Protein AF-A0A5S6QTD1-F1 (afdb_monomer_lite)

Foldseek 3Di:
DVVVLVVLVVVLVVLVVVLVVLVVCVVVLVVVLVVLVVCLVVDDPVCNVVSVVVNVVSVVVSVVVNVVSVVVSVVSVVVSVVVVVVVVVVVVVVVVVVVVVVVVVVVVPDDDDPDPVVVVVVVVVVVVD

Secondary structure (DSSP, 8-state):
-HHHHHHHHHHHHHHHHHHHHHHHTHHHHHHHHHHHHHHHHHS-HHHHHHHHHHHHHHHHHHHHHHHHHHHHHHHHHHHHHHHHHHHHHHHHHHHHHHHHHHHHHHHHTSPPP-SHHHHHHHHHHHHT-

Sequence (129 aa):
MPEQECELQSRADSFDQLAPELRLREPDLSNTLAMGADIMNRCHPSNVQPMQRCLSLLRSRWGETDLLLTQRTQRLKDQLLSMQEQDILLDDLIEWMKTKEKKLNKDRRAEVPSSVEQIEQLIREHELF

Organism: Trichuris muris (NCBI:txid70415)

Structure (mmCIF, N/CA/C/O backbone):
data_AF-A0A5S6QTD1-F1
#
_entry.id   AF-A0A5S6QTD1-F1
#
loop_
_atom_site.group_PDB
_atom_site.id
_atom_site.type_symbol
_atom_site.label_atom_id
_atom_site.label_alt_id
_atom_site.label_comp_id
_atom_site.label_asym_id
_atom_site.label_entity_id
_atom_site.label_seq_id
_atom_site.pdbx_PDB_ins_code
_atom_site.Cartn_x
_atom_site.Cartn_y
_atom_site.Cartn_z
_atom_site.occupancy
_atom_site.B_iso_or_equiv
_atom_site.auth_seq_id
_atom_site.auth_comp_id
_atom_site.auth_asym_id
_atom_site.auth_atom_id
_atom_site.pdbx_PDB_model_num
ATOM 1 N N . MET A 1 1 ? -3.876 8.972 16.642 1.00 58.38 1 MET A N 1
ATOM 2 C CA . MET A 1 1 ? -4.155 10.429 16.811 1.00 58.38 1 MET A CA 1
ATOM 3 C C . MET A 1 1 ? -4.659 10.871 15.455 1.00 58.38 1 MET A C 1
ATOM 5 O O . MET A 1 1 ? -3.881 10.747 14.516 1.00 58.38 1 MET A O 1
ATOM 9 N N . PRO A 1 2 ? -5.892 11.385 15.333 1.00 71.81 2 PRO A N 1
ATOM 10 C CA . PRO A 1 2 ? -6.567 11.553 14.038 1.00 71.81 2 PRO A CA 1
ATOM 11 C C . PRO A 1 2 ? -5.769 12.362 13.002 1.00 71.81 2 PRO A C 1
ATOM 13 O O . PRO A 1 2 ? -5.833 12.100 11.806 1.00 71.81 2 PRO A O 1
ATOM 16 N N . GLU A 1 3 ? -4.966 13.327 13.459 1.00 75.25 3 GLU A N 1
ATOM 17 C CA . GLU A 1 3 ? -4.075 14.116 12.598 1.00 75.25 3 GLU A CA 1
ATOM 18 C C . GLU A 1 3 ? -2.967 13.265 11.952 1.00 75.25 3 GLU A C 1
ATOM 20 O O . GLU A 1 3 ? -2.687 13.420 10.767 1.00 75.25 3 GLU A O 1
ATOM 25 N N . GLN A 1 4 ? -2.385 12.315 12.691 1.00 76.19 4 GLN A N 1
ATOM 26 C CA . GLN A 1 4 ? -1.318 11.436 12.197 1.00 76.19 4 GLN A CA 1
ATOM 27 C C . GLN A 1 4 ? -1.837 10.426 11.165 1.00 76.19 4 GLN A C 1
ATOM 29 O O . GLN A 1 4 ? -1.162 10.161 10.174 1.00 76.19 4 GLN A O 1
ATOM 34 N N . GLU A 1 5 ? -3.042 9.886 11.360 1.00 78.31 5 GLU A N 1
ATOM 35 C CA . GLU A 1 5 ? -3.696 9.011 10.377 1.00 78.31 5 GLU A CA 1
ATOM 36 C C . GLU A 1 5 ? -4.040 9.775 9.092 1.00 78.31 5 GLU A C 1
ATOM 38 O O . GLU A 1 5 ? -3.752 9.289 8.000 1.00 78.31 5 GLU A O 1
ATOM 43 N N . CYS A 1 6 ? -4.569 11.001 9.201 1.00 84.50 6 CYS A N 1
ATOM 44 C CA . CYS A 1 6 ? -4.836 11.868 8.049 1.00 84.50 6 CYS A CA 1
ATOM 45 C C . CYS A 1 6 ? -3.564 12.198 7.249 1.00 84.50 6 CYS A C 1
ATOM 47 O O . CYS A 1 6 ? -3.576 12.152 6.017 1.00 84.50 6 CYS A O 1
ATOM 49 N N . GLU A 1 7 ? -2.455 12.513 7.925 1.00 84.81 7 GLU A N 1
ATOM 50 C CA . GLU A 1 7 ? -1.165 12.762 7.270 1.00 84.81 7 GLU A CA 1
ATOM 51 C C . GLU A 1 7 ? -0.634 11.518 6.546 1.00 84.81 7 GLU A C 1
ATOM 53 O O . GLU A 1 7 ? -0.168 11.604 5.404 1.00 84.81 7 GLU A O 1
ATOM 58 N N . LEU A 1 8 ? -0.718 10.349 7.189 1.00 81.81 8 LEU A N 1
ATOM 59 C CA . LEU A 1 8 ? -0.295 9.080 6.597 1.00 81.81 8 LEU A CA 1
ATOM 60 C C . LEU A 1 8 ? -1.177 8.681 5.410 1.00 81.81 8 LEU A C 1
ATOM 62 O O . LEU A 1 8 ? -0.642 8.216 4.402 1.00 81.81 8 LEU A O 1
ATOM 66 N N . GLN A 1 9 ? -2.487 8.920 5.490 1.00 86.19 9 GLN A N 1
ATOM 67 C CA . GLN A 1 9 ? -3.430 8.675 4.402 1.00 86.19 9 GLN A CA 1
ATOM 68 C C . GLN A 1 9 ? -3.132 9.573 3.198 1.00 86.19 9 GLN A C 1
ATOM 70 O O . GLN A 1 9 ? -2.926 9.072 2.097 1.00 86.19 9 GLN A O 1
ATOM 75 N N . SER A 1 10 ? -2.992 10.884 3.414 1.00 88.56 10 SER A N 1
ATOM 76 C CA . SER A 1 10 ? -2.631 11.846 2.359 1.00 88.56 10 SER A CA 1
ATOM 77 C C . SER A 1 10 ? -1.318 11.471 1.662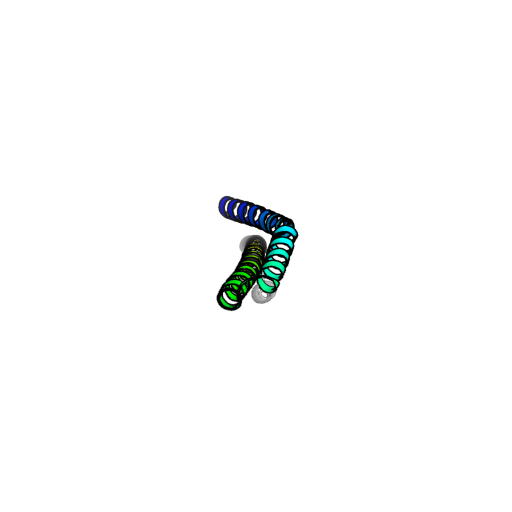 1.00 88.56 10 SER A C 1
ATOM 79 O O . SER A 1 10 ? -1.171 11.545 0.435 1.00 88.56 10 SER A O 1
ATOM 81 N N . ARG A 1 11 ? -0.348 10.994 2.447 1.00 84.25 11 ARG A N 1
ATOM 82 C CA . ARG A 1 11 ? 0.910 10.478 1.919 1.00 84.25 11 ARG A CA 1
ATOM 83 C C . ARG A 1 11 ? 0.695 9.207 1.096 1.00 84.25 11 ARG A C 1
ATOM 85 O O . ARG A 1 11 ? 1.259 9.120 0.008 1.00 84.25 11 ARG A O 1
ATOM 92 N N . ALA A 1 12 ? -0.082 8.240 1.580 1.00 86.75 12 ALA A N 1
ATOM 93 C CA . ALA A 1 12 ? -0.399 7.021 0.834 1.00 86.75 12 ALA A CA 1
ATOM 94 C C . ALA A 1 12 ? -1.088 7.336 -0.506 1.00 86.75 12 ALA A C 1
ATOM 96 O O . ALA A 1 12 ? -0.652 6.821 -1.534 1.00 86.75 12 ALA A O 1
ATOM 97 N N . ASP A 1 13 ? -2.052 8.257 -0.514 1.00 88.31 13 ASP A N 1
ATOM 98 C CA . ASP A 1 13 ? -2.757 8.709 -1.719 1.00 88.31 13 ASP A CA 1
ATOM 99 C C . ASP A 1 13 ? -1.799 9.365 -2.726 1.00 88.31 13 ASP A C 1
ATOM 101 O O . ASP A 1 13 ? -1.849 9.089 -3.926 1.00 88.31 13 ASP A O 1
ATOM 105 N N . SER A 1 14 ? -0.868 10.190 -2.237 1.00 87.19 14 SER A N 1
ATOM 106 C CA . SER A 1 14 ? 0.179 10.790 -3.074 1.00 87.19 14 SER A CA 1
ATOM 107 C C . SER A 1 14 ? 1.067 9.716 -3.717 1.00 87.19 14 SER A C 1
ATOM 109 O O . SER A 1 14 ? 1.373 9.783 -4.905 1.00 87.19 14 SER A O 1
ATOM 111 N N . PHE A 1 15 ? 1.466 8.689 -2.959 1.00 85.44 15 PHE A N 1
ATOM 112 C CA . PHE A 1 15 ? 2.264 7.573 -3.480 1.00 85.44 15 PHE A CA 1
ATOM 113 C C . PHE A 1 15 ? 1.480 6.685 -4.464 1.00 85.44 15 PHE A C 1
ATOM 115 O O . PHE A 1 15 ? 2.066 6.171 -5.420 1.00 85.44 15 PHE A O 1
ATOM 122 N N . ASP A 1 16 ? 0.167 6.549 -4.281 1.00 87.25 16 ASP A N 1
ATOM 123 C CA . ASP A 1 16 ? -0.720 5.849 -5.214 1.00 87.25 16 ASP A CA 1
ATOM 124 C C . ASP A 1 16 ? -0.860 6.573 -6.560 1.00 87.25 16 ASP A C 1
ATOM 126 O O . ASP A 1 16 ? -1.071 5.912 -7.577 1.00 87.25 16 ASP A O 1
ATOM 130 N N . GLN A 1 17 ? -0.682 7.898 -6.597 1.00 88.44 17 GLN A N 1
ATOM 131 C CA . GLN A 1 17 ? -0.644 8.687 -7.837 1.00 88.44 17 GLN A CA 1
ATOM 132 C C . GLN A 1 17 ? 0.706 8.594 -8.563 1.00 88.44 17 GLN A C 1
ATOM 134 O O . GLN A 1 17 ? 0.751 8.597 -9.792 1.00 88.44 17 GLN A O 1
ATOM 139 N N . LEU A 1 18 ? 1.811 8.414 -7.835 1.00 88.06 18 LEU A N 1
ATOM 140 C CA . LEU A 1 18 ? 3.139 8.281 -8.447 1.00 88.06 18 LEU A CA 1
ATOM 141 C C . LEU A 1 18 ? 3.293 6.990 -9.265 1.00 88.06 18 LEU A C 1
ATOM 143 O O . LEU A 1 18 ? 3.999 6.970 -10.271 1.00 88.06 18 LEU A O 1
ATOM 147 N N . ALA A 1 19 ? 2.644 5.896 -8.858 1.00 86.38 19 ALA A N 1
ATOM 148 C CA . ALA A 1 19 ? 2.722 4.620 -9.573 1.00 86.38 19 ALA A CA 1
ATOM 149 C C . ALA A 1 19 ? 2.152 4.681 -11.008 1.00 86.38 19 ALA A C 1
ATOM 151 O O . ALA A 1 19 ? 2.833 4.243 -11.938 1.00 86.38 19 ALA A O 1
ATOM 152 N N . PRO A 1 20 ? 0.935 5.209 -11.256 1.00 89.12 20 PRO A N 1
ATOM 153 C CA . PRO A 1 20 ? 0.444 5.408 -12.612 1.00 89.12 20 PRO A CA 1
ATOM 154 C C . PRO A 1 20 ? 1.265 6.446 -13.380 1.00 89.12 20 PRO A C 1
ATOM 156 O O . PRO A 1 20 ? 1.496 6.232 -14.565 1.00 89.12 20 PRO A O 1
ATOM 159 N N . GLU A 1 21 ? 1.766 7.507 -12.740 1.00 91.56 21 GLU A N 1
ATOM 160 C CA . GLU A 1 21 ? 2.672 8.458 -13.400 1.00 91.56 21 GLU A CA 1
ATOM 161 C C . GLU A 1 21 ? 3.952 7.788 -13.911 1.00 91.56 21 GLU A C 1
ATOM 163 O O . GLU A 1 21 ? 4.360 8.029 -15.048 1.00 91.56 21 GLU A O 1
ATOM 168 N N . LEU A 1 22 ? 4.560 6.903 -13.113 1.00 91.56 22 LEU A N 1
ATOM 169 C CA . LEU A 1 22 ? 5.725 6.128 -13.535 1.00 91.56 22 LEU A CA 1
ATOM 170 C C . LEU A 1 22 ? 5.366 5.188 -14.694 1.00 91.56 22 LEU A C 1
ATOM 172 O O . LEU A 1 22 ? 6.077 5.153 -15.694 1.00 91.56 22 LEU A O 1
ATOM 176 N N . ARG A 1 23 ? 4.221 4.499 -14.635 1.00 89.69 23 ARG A N 1
ATOM 177 C CA . ARG A 1 23 ? 3.744 3.646 -15.742 1.00 89.69 23 ARG A CA 1
ATOM 178 C C . ARG A 1 23 ? 3.528 4.420 -17.043 1.00 89.69 23 ARG A C 1
ATOM 180 O O . ARG A 1 23 ? 3.863 3.923 -18.112 1.00 89.69 23 ARG A O 1
ATOM 187 N N . LEU A 1 24 ? 3.043 5.660 -16.974 1.00 94.94 24 LEU A N 1
ATOM 188 C CA . LEU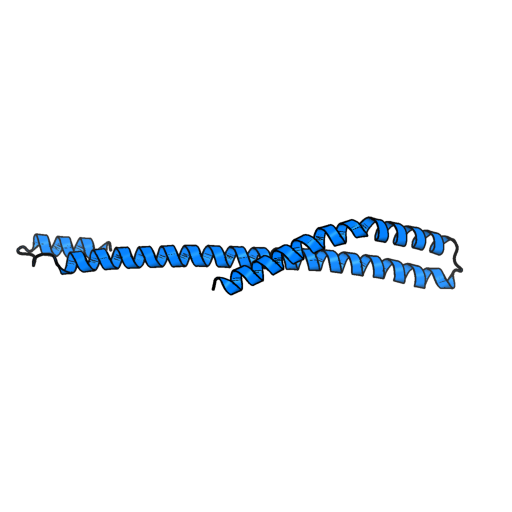 A 1 24 ? 2.889 6.518 -18.156 1.00 94.94 24 LEU A CA 1
ATOM 189 C C . LEU A 1 24 ? 4.227 6.857 -18.834 1.00 94.94 24 LEU A C 1
ATOM 191 O O . LEU A 1 24 ? 4.233 7.225 -20.006 1.00 94.94 24 LEU A O 1
ATOM 195 N N . ARG A 1 25 ? 5.354 6.724 -18.125 1.00 94.44 25 ARG A N 1
ATOM 196 C CA . ARG A 1 25 ? 6.712 6.954 -18.643 1.00 94.44 25 ARG A CA 1
ATOM 197 C C . ARG A 1 25 ? 7.391 5.686 -19.171 1.00 94.44 25 ARG A C 1
ATOM 199 O O . ARG A 1 25 ? 8.448 5.775 -19.791 1.00 94.44 25 ARG A O 1
ATOM 206 N N . GLU A 1 26 ? 6.791 4.512 -18.982 1.00 95.00 26 GLU A N 1
ATOM 207 C CA . GLU A 1 26 ? 7.314 3.243 -19.502 1.00 95.00 26 GLU A CA 1
ATOM 208 C C . GLU A 1 26 ? 7.475 3.230 -21.041 1.00 95.00 26 GLU A C 1
ATOM 210 O O . GLU A 1 26 ? 8.509 2.754 -21.525 1.00 95.00 26 GLU A O 1
ATOM 215 N N . PRO A 1 27 ? 6.554 3.810 -21.842 1.00 96.94 27 PRO A N 1
ATOM 216 C CA . PRO A 1 27 ? 6.748 3.922 -23.288 1.00 96.94 27 PRO A CA 1
ATOM 217 C C . PRO A 1 27 ? 7.969 4.772 -23.662 1.00 96.94 27 PRO A C 1
ATOM 219 O O . PRO A 1 27 ? 8.715 4.408 -24.572 1.00 96.94 27 PRO A O 1
ATOM 222 N N . ASP A 1 28 ? 8.213 5.870 -22.937 1.00 96.38 28 ASP A N 1
ATOM 223 C CA . ASP A 1 28 ? 9.372 6.746 -23.151 1.00 96.38 28 ASP A CA 1
ATOM 224 C C . ASP A 1 28 ? 10.684 5.993 -22.871 1.00 96.38 28 ASP A C 1
ATOM 226 O O . ASP A 1 28 ? 11.645 6.087 -23.644 1.00 96.38 28 ASP A O 1
ATOM 230 N N . LEU A 1 29 ? 10.714 5.183 -21.804 1.00 96.44 29 LEU A N 1
ATOM 231 C CA . LEU A 1 29 ? 11.834 4.290 -21.504 1.00 96.44 29 LEU A CA 1
ATOM 232 C C . LEU A 1 29 ? 12.057 3.281 -22.634 1.00 96.44 29 LEU A C 1
ATOM 234 O O . LEU A 1 29 ? 13.185 3.129 -23.105 1.00 96.44 29 LEU A O 1
ATOM 238 N N . SER A 1 30 ? 10.999 2.595 -23.073 1.00 96.69 30 SER A N 1
ATOM 239 C CA . SER A 1 30 ? 11.075 1.596 -24.142 1.00 96.69 30 SER A CA 1
ATOM 240 C C . SER A 1 30 ? 11.615 2.205 -25.439 1.00 96.69 30 SER A C 1
ATOM 242 O O . SER A 1 30 ? 12.538 1.659 -26.046 1.00 96.69 30 SER A O 1
ATOM 244 N N . ASN A 1 31 ? 11.114 3.384 -25.819 1.00 97.75 31 ASN A N 1
ATOM 245 C CA . ASN A 1 31 ? 11.591 4.129 -26.983 1.00 97.75 31 ASN A CA 1
ATOM 246 C C . ASN A 1 31 ? 13.071 4.506 -26.852 1.00 97.75 31 ASN A C 1
ATOM 248 O O . ASN A 1 31 ? 13.848 4.303 -27.784 1.00 97.75 31 ASN A O 1
ATOM 252 N N . THR A 1 32 ? 13.484 5.000 -25.684 1.00 96.88 32 THR A N 1
ATOM 253 C CA . THR A 1 32 ? 14.880 5.378 -25.418 1.00 96.88 32 THR A CA 1
ATOM 254 C C . THR A 1 32 ? 15.816 4.170 -25.509 1.00 96.88 32 THR A C 1
ATOM 256 O O . THR A 1 32 ? 16.893 4.256 -26.101 1.00 96.88 32 THR A O 1
ATOM 259 N N . LEU A 1 33 ? 15.402 3.021 -24.965 1.00 96.94 33 LEU A N 1
ATOM 260 C CA . LEU A 1 33 ? 16.167 1.777 -25.047 1.00 96.94 33 LEU A CA 1
ATOM 261 C C . LEU A 1 33 ? 16.285 1.271 -26.493 1.00 96.94 33 LEU A C 1
ATOM 263 O O . LEU A 1 33 ? 17.369 0.844 -26.893 1.00 96.94 33 LEU A O 1
ATOM 267 N N . ALA A 1 34 ? 15.209 1.362 -27.280 1.00 97.19 34 ALA A N 1
ATOM 268 C CA . ALA A 1 34 ? 15.208 0.989 -28.694 1.00 97.19 34 ALA A CA 1
ATOM 269 C C . ALA A 1 34 ? 16.142 1.885 -29.525 1.00 97.19 34 ALA A C 1
ATOM 271 O O . ALA A 1 34 ? 17.017 1.378 -30.226 1.00 97.19 34 ALA A O 1
ATOM 272 N N . MET A 1 35 ? 16.041 3.211 -29.372 1.00 97.12 35 MET A N 1
ATOM 273 C CA . MET A 1 35 ? 16.956 4.162 -30.019 1.00 97.12 35 MET A CA 1
ATOM 274 C C . MET A 1 35 ? 18.413 3.892 -29.631 1.00 97.12 35 MET A C 1
ATOM 276 O O . MET A 1 35 ? 19.318 3.957 -30.463 1.00 97.12 35 MET A O 1
ATOM 280 N N . GLY A 1 36 ? 18.649 3.557 -28.363 1.00 96.56 36 GLY A N 1
ATOM 281 C CA . GLY A 1 36 ? 19.972 3.202 -27.880 1.00 96.56 36 GLY A CA 1
ATOM 282 C C . GLY A 1 36 ? 20.545 1.949 -28.542 1.00 96.56 36 GLY A C 1
ATOM 283 O O . GLY A 1 36 ? 21.717 1.927 -28.928 1.00 96.56 36 GLY A O 1
ATOM 284 N N . ALA A 1 37 ? 19.718 0.918 -28.711 1.00 95.25 37 ALA A N 1
ATOM 285 C CA . ALA A 1 37 ? 20.098 -0.298 -29.421 1.00 95.25 37 ALA A CA 1
ATOM 286 C C . ALA A 1 37 ? 20.414 -0.015 -30.902 1.00 95.25 37 ALA A C 1
ATOM 288 O O . ALA A 1 37 ? 21.415 -0.511 -31.422 1.00 95.25 37 ALA A O 1
ATOM 289 N N . ASP A 1 38 ? 19.636 0.848 -31.559 1.00 96.75 38 ASP A N 1
ATOM 290 C CA . ASP A 1 38 ? 19.889 1.259 -32.944 1.00 96.75 38 ASP A CA 1
ATOM 291 C C . ASP A 1 38 ? 21.212 2.013 -33.108 1.00 96.75 38 ASP A C 1
ATOM 293 O O . ASP A 1 38 ? 21.954 1.767 -34.064 1.00 96.75 38 ASP A O 1
ATOM 297 N N . ILE A 1 39 ? 21.545 2.904 -32.169 1.00 95.50 39 ILE A N 1
ATOM 298 C CA . ILE A 1 39 ? 22.842 3.594 -32.160 1.00 95.50 39 ILE A CA 1
ATOM 299 C C . ILE A 1 39 ? 23.974 2.586 -31.957 1.00 95.50 39 ILE A C 1
ATOM 301 O O . ILE A 1 39 ? 24.994 2.674 -32.637 1.00 95.50 39 ILE A O 1
ATOM 305 N N . MET A 1 40 ? 23.800 1.608 -31.066 1.00 95.38 40 MET A N 1
ATOM 306 C CA . MET A 1 40 ? 24.803 0.574 -30.800 1.00 95.38 40 MET A CA 1
ATOM 307 C C . MET A 1 40 ? 25.132 -0.265 -32.045 1.00 95.38 40 MET A C 1
ATOM 309 O O . MET A 1 40 ? 26.282 -0.648 -32.230 1.00 95.38 40 MET A O 1
ATOM 313 N N . ASN A 1 41 ? 24.157 -0.481 -32.934 1.00 95.44 41 ASN A N 1
ATOM 314 C CA . ASN A 1 41 ? 24.358 -1.194 -34.201 1.00 95.44 41 ASN A CA 1
ATOM 315 C C . ASN A 1 41 ? 25.146 -0.389 -35.250 1.00 95.44 41 ASN A C 1
ATOM 317 O O . ASN A 1 41 ? 25.633 -0.961 -36.223 1.00 95.44 41 ASN A O 1
ATOM 321 N N . ARG A 1 42 ? 25.240 0.937 -35.092 1.00 95.81 42 ARG A N 1
ATOM 322 C CA . ARG A 1 42 ? 25.830 1.853 -36.085 1.00 95.81 42 ARG A CA 1
ATOM 323 C C . ARG A 1 42 ? 27.078 2.571 -35.577 1.00 95.81 42 ARG A C 1
ATOM 325 O O . ARG A 1 42 ? 27.780 3.201 -36.366 1.00 95.81 42 ARG A O 1
ATOM 332 N N . CYS A 1 43 ? 27.333 2.541 -34.271 1.00 95.50 43 CYS A N 1
ATOM 333 C CA . CYS A 1 43 ? 28.442 3.262 -33.668 1.00 95.50 43 CYS A CA 1
ATOM 334 C C . CYS A 1 43 ? 29.782 2.542 -33.889 1.00 95.50 43 CYS A C 1
ATOM 336 O O . CYS A 1 43 ? 29.849 1.345 -34.161 1.00 95.50 43 CYS A O 1
ATOM 338 N N . HIS A 1 44 ? 30.878 3.295 -33.774 1.00 96.81 44 HIS A N 1
ATOM 339 C CA . HIS A 1 44 ? 32.226 2.736 -33.835 1.00 96.81 44 HIS A CA 1
ATOM 340 C C . HIS A 1 44 ? 32.437 1.700 -32.706 1.00 96.81 44 HIS A C 1
ATOM 342 O O . HIS A 1 44 ? 31.961 1.939 -31.591 1.00 96.81 44 HIS A O 1
ATOM 348 N N . PRO A 1 45 ? 33.200 0.607 -32.922 1.00 95.94 45 PRO A N 1
ATOM 349 C CA . PRO A 1 45 ? 33.401 -0.456 -31.928 1.00 95.94 45 PRO A CA 1
ATOM 350 C C . PRO A 1 45 ? 33.819 0.016 -30.525 1.00 95.94 45 PRO A C 1
ATOM 352 O O . PRO A 1 45 ? 33.429 -0.585 -29.527 1.00 95.94 45 PRO A O 1
ATOM 355 N N . SER A 1 46 ? 34.559 1.126 -30.425 1.00 96.88 46 SER A N 1
ATOM 356 C CA . SER A 1 46 ? 34.957 1.730 -29.140 1.00 96.88 46 SER A CA 1
ATOM 357 C C . SER A 1 46 ? 33.780 2.208 -28.280 1.00 96.88 46 SER A C 1
ATOM 359 O O . SER A 1 46 ? 33.910 2.293 -27.062 1.00 96.88 46 SER A O 1
ATOM 361 N N . ASN A 1 47 ? 32.641 2.527 -28.898 1.00 94.81 47 ASN A N 1
ATOM 362 C CA . ASN A 1 47 ? 31.486 3.139 -28.239 1.00 94.81 47 ASN A CA 1
ATOM 363 C C . ASN A 1 47 ? 30.377 2.129 -27.915 1.00 94.81 47 ASN A C 1
ATOM 365 O O . ASN A 1 47 ? 29.466 2.458 -27.157 1.00 94.81 47 ASN A O 1
ATOM 369 N N . VAL A 1 48 ? 30.475 0.894 -28.418 1.00 96.06 48 VAL A N 1
ATOM 370 C CA . VAL A 1 48 ? 29.505 -0.183 -28.154 1.00 96.06 48 VAL A CA 1
ATOM 371 C C . VAL A 1 48 ? 29.422 -0.484 -26.656 1.00 96.06 48 VAL A C 1
ATOM 373 O O . VAL A 1 48 ? 28.343 -0.466 -26.071 1.00 96.06 48 VAL A O 1
ATOM 376 N N . GLN A 1 49 ? 30.573 -0.694 -26.012 1.00 96.50 49 GLN A N 1
ATOM 377 C CA . GLN A 1 49 ? 30.658 -1.009 -24.582 1.00 96.50 49 GLN A CA 1
ATOM 378 C C . GLN A 1 49 ? 30.118 0.123 -23.684 1.00 96.50 49 GLN A C 1
ATOM 380 O O . GLN A 1 49 ? 29.273 -0.156 -22.830 1.00 96.50 49 GLN A O 1
ATOM 385 N N . PRO A 1 50 ? 30.533 1.397 -23.854 1.00 96.1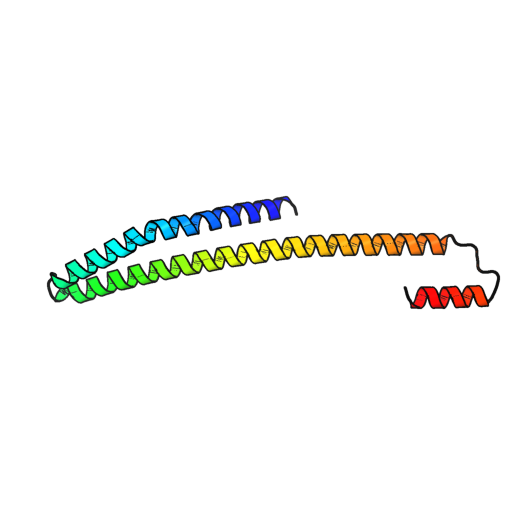9 50 PRO A N 1
ATOM 386 C CA . PRO A 1 50 ? 29.914 2.523 -23.153 1.00 96.19 50 PRO A CA 1
ATOM 387 C C . PRO A 1 50 ? 28.396 2.601 -23.347 1.00 96.19 50 PRO A C 1
ATOM 389 O O . PRO A 1 50 ? 27.668 2.762 -22.370 1.00 96.19 50 PRO A O 1
ATOM 392 N N . MET A 1 51 ? 27.912 2.425 -24.580 1.00 95.88 51 MET A N 1
ATOM 393 C CA . MET A 1 51 ? 26.484 2.502 -24.886 1.00 95.88 51 MET A CA 1
ATOM 394 C C . MET A 1 51 ? 25.690 1.400 -24.181 1.00 95.88 51 MET A C 1
ATOM 396 O O . MET A 1 51 ? 24.692 1.676 -23.517 1.00 95.88 51 MET A O 1
ATOM 400 N N . GLN A 1 52 ? 26.183 0.161 -24.226 1.00 96.62 52 GLN A N 1
ATOM 401 C CA . GLN A 1 52 ? 25.574 -0.968 -23.526 1.00 96.62 52 GLN A CA 1
ATOM 402 C C . GLN A 1 52 ? 25.470 -0.725 -22.011 1.00 96.62 52 GLN A C 1
ATOM 404 O O . GLN A 1 52 ? 24.447 -1.049 -21.398 1.00 96.62 52 GLN A O 1
ATOM 409 N N . ARG A 1 53 ? 26.502 -0.124 -21.398 1.00 97.50 53 ARG A N 1
ATOM 410 C CA . ARG A 1 53 ? 26.485 0.233 -19.969 1.00 97.50 53 ARG A CA 1
ATOM 411 C C . ARG A 1 53 ? 25.436 1.295 -19.666 1.00 97.50 53 ARG A C 1
ATOM 413 O O . ARG A 1 53 ? 24.705 1.134 -18.694 1.00 97.50 53 ARG A O 1
ATOM 420 N N . CYS A 1 54 ? 25.326 2.335 -20.494 1.00 96.75 54 CYS A N 1
ATOM 421 C CA . CYS A 1 54 ? 24.311 3.378 -20.327 1.00 96.75 54 CYS A CA 1
ATOM 422 C C . CYS A 1 54 ? 22.890 2.798 -20.372 1.00 96.75 54 CYS A C 1
ATOM 424 O O . CYS A 1 54 ? 22.085 3.088 -19.488 1.00 96.75 54 CYS A O 1
ATOM 426 N N . LEU A 1 55 ? 22.596 1.927 -21.344 1.00 96.94 55 LEU A N 1
ATOM 427 C CA . LEU A 1 55 ? 21.280 1.285 -21.462 1.00 96.94 55 LEU A CA 1
ATOM 428 C C . LEU A 1 55 ? 20.983 0.346 -20.289 1.00 96.94 55 LEU A C 1
ATOM 430 O O . LEU A 1 55 ? 19.875 0.351 -19.754 1.00 96.94 55 LEU A O 1
ATOM 434 N N . SER A 1 56 ? 21.982 -0.423 -19.852 1.00 97.62 56 SER A N 1
ATOM 435 C CA . SER A 1 56 ? 21.843 -1.309 -18.691 1.00 97.62 56 SER A CA 1
ATOM 436 C C . SER A 1 56 ? 21.587 -0.519 -17.407 1.00 97.62 56 SER A C 1
ATOM 438 O O . SER A 1 56 ? 20.703 -0.882 -16.634 1.00 97.62 56 SER A O 1
ATOM 440 N N . LEU A 1 57 ? 22.307 0.590 -17.199 1.00 97.69 57 LEU A N 1
ATOM 441 C CA . LEU A 1 57 ? 22.107 1.473 -16.050 1.00 97.69 57 LEU A CA 1
ATOM 442 C C . LEU A 1 57 ? 20.711 2.099 -16.066 1.00 97.69 57 LEU A C 1
ATOM 444 O O . LEU A 1 57 ? 20.044 2.103 -15.035 1.00 97.69 57 LEU A O 1
ATOM 448 N N . LEU A 1 58 ? 20.254 2.583 -17.224 1.00 96.94 58 LEU A N 1
ATOM 449 C CA . LEU A 1 58 ? 18.917 3.153 -17.376 1.00 96.94 58 LEU A CA 1
ATOM 450 C C . LEU A 1 58 ? 17.831 2.133 -17.005 1.00 96.94 58 LEU A C 1
ATOM 452 O O . LEU A 1 58 ? 16.952 2.437 -16.200 1.00 96.94 58 LEU A O 1
ATOM 456 N N . ARG A 1 59 ? 17.931 0.900 -17.521 1.00 96.75 59 ARG A N 1
ATOM 457 C CA . ARG A 1 59 ? 17.003 -0.189 -17.184 1.00 96.75 59 ARG A CA 1
ATOM 458 C C . ARG A 1 59 ? 17.051 -0.546 -15.694 1.00 96.75 59 ARG A C 1
ATOM 460 O O . ARG A 1 59 ? 15.996 -0.727 -15.093 1.00 96.75 59 ARG A O 1
ATOM 467 N N . SER A 1 60 ? 18.244 -0.625 -15.098 1.00 97.94 60 SER A N 1
ATOM 468 C CA . SER A 1 60 ? 18.402 -0.919 -13.663 1.00 97.94 60 SER A CA 1
ATOM 469 C C . SER A 1 60 ? 17.743 0.153 -12.804 1.00 97.94 60 SER A C 1
ATOM 471 O O . SER A 1 60 ? 16.917 -0.159 -11.955 1.00 97.94 60 SER A O 1
ATOM 473 N N . ARG A 1 61 ? 18.041 1.431 -13.068 1.00 97.25 61 ARG A N 1
ATOM 474 C CA . ARG A 1 61 ? 17.485 2.557 -12.306 1.00 97.25 61 ARG A CA 1
ATOM 475 C C . ARG A 1 61 ? 15.976 2.651 -12.413 1.00 97.25 61 ARG A C 1
ATOM 477 O O . ARG A 1 61 ? 15.323 2.968 -11.422 1.00 97.25 61 ARG A O 1
ATOM 484 N N . TRP A 1 62 ? 15.433 2.357 -13.588 1.00 96.88 62 TRP A N 1
ATOM 485 C CA . TRP A 1 62 ? 13.994 2.261 -13.760 1.00 96.88 62 TRP A CA 1
ATOM 486 C C . TRP A 1 62 ? 13.389 1.180 -12.861 1.00 96.88 62 TRP A C 1
ATOM 488 O O . TRP A 1 62 ? 12.522 1.483 -12.046 1.00 96.88 62 TRP A O 1
ATOM 498 N N . GLY A 1 63 ? 13.891 -0.057 -12.957 1.00 96.31 63 GLY A N 1
ATOM 499 C CA . GLY A 1 63 ? 13.387 -1.177 -12.159 1.00 96.31 63 GLY A CA 1
ATOM 500 C C . GLY A 1 63 ? 13.552 -0.963 -10.653 1.00 96.31 63 GLY A C 1
ATOM 501 O O . GLY A 1 63 ? 12.642 -1.257 -9.886 1.00 96.31 63 GLY A O 1
ATOM 502 N N . GLU A 1 64 ? 14.678 -0.391 -10.220 1.00 97.50 64 GLU A N 1
ATOM 503 C CA . GLU A 1 64 ? 14.903 0.002 -8.823 1.00 97.50 64 GLU A CA 1
ATOM 504 C C . GLU A 1 64 ? 13.866 1.027 -8.348 1.00 97.50 64 GLU A C 1
ATOM 506 O O . GLU A 1 64 ? 13.356 0.914 -7.235 1.00 97.50 64 GLU A O 1
ATOM 511 N N . THR A 1 65 ? 13.551 2.021 -9.182 1.00 95.69 65 THR A N 1
ATOM 512 C CA . THR A 1 65 ? 12.585 3.075 -8.845 1.00 95.69 65 THR A CA 1
ATOM 513 C C . THR A 1 65 ? 11.173 2.510 -8.731 1.00 95.69 65 THR A C 1
ATOM 515 O O . THR A 1 65 ? 10.486 2.799 -7.752 1.00 95.69 65 THR A O 1
ATOM 518 N N . ASP A 1 66 ? 10.764 1.672 -9.682 1.00 94.88 66 ASP A N 1
ATOM 519 C CA . ASP A 1 66 ? 9.450 1.021 -9.690 1.00 94.88 66 ASP A CA 1
ATOM 520 C C . ASP A 1 66 ? 9.261 0.082 -8.486 1.00 94.88 66 ASP A C 1
ATOM 522 O O . ASP A 1 66 ? 8.261 0.159 -7.761 1.00 94.88 66 ASP A O 1
ATOM 526 N N . LEU A 1 67 ? 10.277 -0.736 -8.190 1.00 94.94 67 LEU A N 1
ATOM 527 C CA . LEU A 1 67 ? 10.279 -1.611 -7.021 1.00 94.94 67 LEU A CA 1
ATOM 528 C C . LEU A 1 67 ? 10.201 -0.808 -5.718 1.00 94.94 67 LEU A C 1
ATOM 530 O O . LEU A 1 67 ? 9.397 -1.125 -4.840 1.00 94.94 67 LEU A O 1
ATOM 534 N N . LEU A 1 68 ? 11.025 0.236 -5.585 1.00 94.94 68 LEU A N 1
ATOM 535 C CA . LEU A 1 68 ? 11.069 1.075 -4.390 1.00 94.94 68 LEU A CA 1
ATOM 536 C C . LEU A 1 68 ? 9.737 1.785 -4.151 1.00 94.94 68 LEU A C 1
ATOM 538 O O . LEU A 1 68 ? 9.292 1.885 -3.006 1.00 94.94 68 LEU A O 1
ATOM 542 N N . LEU A 1 69 ? 9.114 2.284 -5.218 1.00 93.62 69 LEU A N 1
ATOM 543 C CA . LEU A 1 69 ? 7.807 2.919 -5.161 1.00 93.62 69 LEU A CA 1
ATOM 544 C C . LEU A 1 69 ? 6.752 1.926 -4.668 1.00 93.62 69 LEU A C 1
ATOM 546 O O . LEU A 1 69 ? 6.104 2.182 -3.656 1.00 93.62 69 LEU A O 1
ATOM 550 N N . THR A 1 70 ? 6.672 0.755 -5.301 1.00 90.94 70 THR A N 1
ATOM 551 C CA . THR A 1 70 ? 5.721 -0.304 -4.939 1.00 90.94 70 THR A CA 1
ATOM 552 C C . THR A 1 70 ? 5.883 -0.748 -3.482 1.00 90.94 70 THR A C 1
ATOM 554 O O . THR A 1 70 ? 4.908 -0.794 -2.731 1.00 90.94 70 THR A O 1
ATOM 557 N N . GLN A 1 71 ? 7.117 -1.010 -3.040 1.00 93.12 71 GLN A N 1
ATOM 558 C CA . GLN A 1 71 ? 7.400 -1.422 -1.661 1.00 93.12 71 GLN A CA 1
ATOM 559 C C . GLN A 1 71 ? 7.031 -0.343 -0.638 1.00 93.12 71 GLN A C 1
ATOM 561 O O . GLN A 1 71 ? 6.499 -0.653 0.428 1.00 93.12 71 GLN A O 1
ATOM 566 N N . ARG A 1 72 ? 7.309 0.932 -0.939 1.00 91.69 72 ARG A N 1
ATOM 567 C CA . ARG A 1 72 ? 6.969 2.049 -0.044 1.00 91.69 72 ARG A CA 1
ATOM 568 C C . ARG A 1 72 ? 5.465 2.238 0.077 1.00 91.69 72 ARG A C 1
ATOM 570 O O . ARG A 1 72 ? 4.991 2.426 1.194 1.00 91.69 72 ARG A O 1
ATOM 577 N N . THR A 1 73 ? 4.741 2.166 -1.036 1.00 90.00 73 THR A N 1
ATOM 578 C CA . THR A 1 73 ? 3.280 2.262 -1.049 1.00 90.00 73 THR A CA 1
ATOM 579 C C . THR A 1 73 ? 2.655 1.131 -0.244 1.00 90.00 73 THR A C 1
ATOM 581 O O . THR A 1 73 ? 1.833 1.398 0.628 1.00 90.00 73 THR A O 1
ATOM 584 N N . GLN A 1 74 ? 3.092 -0.115 -0.463 1.00 91.12 74 GLN A N 1
ATOM 585 C CA . GLN A 1 74 ? 2.580 -1.261 0.291 1.00 91.12 74 GLN A CA 1
ATOM 586 C C . GLN A 1 74 ? 2.824 -1.094 1.792 1.00 91.12 74 GLN A C 1
ATOM 588 O O . GLN A 1 74 ? 1.892 -1.195 2.581 1.00 91.12 74 GLN A O 1
ATOM 593 N N . ARG A 1 75 ? 4.054 -0.737 2.185 1.00 92.62 75 ARG A N 1
ATOM 594 C CA . ARG A 1 75 ? 4.393 -0.546 3.599 1.00 92.62 75 ARG A CA 1
ATOM 595 C C . ARG A 1 75 ? 3.530 0.528 4.265 1.00 92.62 75 ARG A C 1
ATOM 597 O O . ARG A 1 75 ? 3.140 0.353 5.411 1.00 92.62 75 ARG A O 1
ATOM 604 N N . LEU A 1 76 ? 3.252 1.636 3.574 1.00 91.12 76 LEU A N 1
ATOM 605 C CA . LEU A 1 76 ? 2.382 2.692 4.104 1.00 91.12 76 LEU A CA 1
ATOM 606 C C . LEU A 1 76 ? 0.944 2.197 4.301 1.00 91.12 76 LEU A C 1
ATOM 608 O O . LEU A 1 76 ? 0.343 2.494 5.328 1.00 91.12 76 LEU A O 1
ATOM 612 N N . LYS A 1 77 ? 0.417 1.413 3.354 1.00 89.31 77 LYS A N 1
ATOM 613 C CA . LYS A 1 77 ? -0.921 0.814 3.457 1.00 89.31 77 LYS A CA 1
ATOM 614 C C . LYS A 1 77 ? -1.017 -0.173 4.616 1.00 89.31 77 LYS A C 1
ATOM 616 O O . LYS A 1 77 ? -1.964 -0.094 5.388 1.00 89.31 77 LYS A O 1
ATOM 621 N N . ASP A 1 78 ? -0.013 -1.028 4.789 1.00 92.50 78 ASP A N 1
ATOM 622 C CA . ASP A 1 78 ? 0.037 -1.977 5.907 1.00 92.50 78 ASP A CA 1
ATOM 623 C C . ASP A 1 78 ? 0.076 -1.249 7.261 1.00 92.50 78 ASP A C 1
ATOM 625 O O . ASP A 1 78 ? -0.600 -1.646 8.209 1.00 92.50 78 ASP A O 1
ATOM 629 N N . GLN A 1 79 ? 0.834 -0.149 7.351 1.00 91.12 79 GLN A N 1
ATOM 630 C CA . GLN A 1 79 ? 0.879 0.684 8.556 1.00 91.12 79 GLN A CA 1
ATOM 631 C C . GLN A 1 79 ? -0.477 1.331 8.858 1.00 91.12 79 GLN A C 1
ATOM 633 O O . GLN A 1 79 ? -0.907 1.304 10.007 1.00 91.12 79 GLN A O 1
ATOM 638 N N . LEU A 1 80 ? -1.155 1.876 7.845 1.00 90.75 80 LEU A N 1
ATOM 639 C CA . LEU A 1 80 ? -2.491 2.461 7.996 1.00 90.75 80 LEU A CA 1
ATOM 640 C C . LEU A 1 80 ? -3.518 1.428 8.471 1.00 90.75 80 LEU A C 1
ATOM 642 O O . LEU A 1 80 ? -4.262 1.701 9.409 1.00 90.75 80 LEU A O 1
ATOM 646 N N . LEU A 1 81 ? -3.519 0.235 7.870 1.00 91.38 81 LEU A N 1
ATOM 647 C CA . LEU A 1 81 ? -4.404 -0.859 8.276 1.00 91.38 81 LEU A CA 1
ATOM 648 C C . LEU A 1 81 ? -4.158 -1.264 9.732 1.00 91.38 81 LEU A C 1
ATOM 650 O O . LEU A 1 81 ? -5.100 -1.348 10.512 1.00 91.38 81 LEU A O 1
ATOM 654 N N . SER A 1 82 ? -2.893 -1.428 10.129 1.00 92.44 82 SER A N 1
ATOM 655 C CA . SER A 1 82 ? -2.548 -1.777 11.510 1.00 92.44 82 SER A CA 1
ATOM 656 C C . SER A 1 82 ? -2.977 -0.710 12.523 1.00 92.44 82 SER A C 1
ATOM 658 O O . SER A 1 82 ? -3.363 -1.070 13.633 1.00 92.44 82 SER A O 1
ATOM 660 N N . MET A 1 83 ? -2.922 0.579 12.170 1.00 91.00 83 MET A N 1
ATOM 661 C CA . MET A 1 83 ? -3.414 1.656 13.040 1.00 91.00 83 MET A CA 1
ATOM 662 C C . MET A 1 83 ? -4.933 1.568 13.219 1.00 91.00 83 MET A C 1
ATOM 664 O O . MET A 1 83 ? -5.413 1.605 14.346 1.00 91.00 83 MET A O 1
ATOM 668 N N . GLN A 1 84 ? -5.676 1.353 12.132 1.00 90.06 84 GLN A N 1
ATOM 669 C CA . GLN A 1 84 ? -7.133 1.182 12.182 1.00 90.06 84 GLN A CA 1
ATOM 670 C C . GLN A 1 84 ? -7.544 -0.043 13.009 1.00 90.06 84 GLN A C 1
ATOM 672 O O . GLN A 1 84 ? -8.460 0.034 13.825 1.00 90.06 84 GLN A O 1
ATOM 677 N N . GLU A 1 85 ? -6.854 -1.171 12.832 1.00 94.12 85 GLU A N 1
ATOM 678 C CA . GLU A 1 85 ? -7.073 -2.376 13.638 1.00 94.12 85 GLU A CA 1
ATOM 679 C C . GLU A 1 85 ? -6.784 -2.123 15.123 1.00 94.12 85 GLU A C 1
ATOM 681 O O . GLU A 1 85 ? -7.524 -2.593 15.988 1.00 94.12 85 GLU A O 1
ATOM 686 N N . GLN A 1 86 ? -5.736 -1.355 15.432 1.00 93.25 86 GLN A N 1
ATOM 687 C CA . GLN A 1 86 ? -5.400 -0.986 16.803 1.00 93.25 86 GLN A CA 1
ATOM 688 C C . GLN A 1 86 ? -6.480 -0.104 17.443 1.00 93.25 86 GLN A C 1
ATOM 690 O O . GLN A 1 86 ? -6.818 -0.334 18.604 1.00 93.25 86 GLN A O 1
ATOM 695 N N . ASP A 1 87 ? -7.033 0.863 16.711 1.00 92.12 87 ASP A N 1
ATOM 696 C CA . ASP A 1 87 ? -8.106 1.721 17.220 1.00 92.12 87 ASP A CA 1
ATOM 697 C C . ASP A 1 87 ? -9.373 0.912 17.526 1.00 92.12 87 ASP A C 1
ATOM 699 O O . ASP A 1 87 ? -9.942 1.052 18.608 1.00 92.12 87 ASP A O 1
ATOM 703 N N . ILE A 1 88 ? -9.753 -0.019 16.643 1.00 94.19 88 ILE A N 1
ATOM 704 C CA . ILE A 1 88 ? -10.883 -0.935 16.876 1.00 94.19 88 ILE A CA 1
ATOM 705 C C . ILE A 1 88 ? -10.652 -1.773 18.141 1.00 94.19 88 ILE A C 1
ATOM 707 O O . ILE A 1 88 ? -11.530 -1.868 18.997 1.00 94.19 88 ILE A O 1
ATOM 711 N N . LEU A 1 89 ? -9.457 -2.352 18.295 1.00 96.31 89 LEU A N 1
ATOM 712 C CA . LEU A 1 89 ? -9.114 -3.149 19.476 1.00 96.31 89 LEU A CA 1
ATOM 713 C C . LEU A 1 89 ? -9.151 -2.327 20.771 1.00 96.31 89 LEU A C 1
ATOM 715 O O . LEU A 1 89 ? -9.542 -2.844 21.821 1.00 96.31 89 LEU A O 1
ATOM 719 N N . LEU A 1 90 ? -8.731 -1.061 20.719 1.00 95.94 90 LEU A N 1
ATOM 720 C CA . LEU A 1 90 ? -8.800 -0.156 21.864 1.00 95.94 90 LEU A CA 1
ATOM 721 C C . LEU A 1 90 ? -10.248 0.159 22.238 1.00 95.94 90 LEU A C 1
ATOM 723 O O . LEU A 1 90 ? -10.583 0.102 23.423 1.00 95.94 90 LEU A O 1
ATOM 727 N N . ASP A 1 91 ? -11.100 0.444 21.257 1.00 96.12 91 ASP A N 1
ATOM 728 C CA . ASP A 1 91 ? -12.522 0.700 21.486 1.00 96.12 91 ASP A CA 1
ATOM 729 C C . ASP A 1 91 ? -13.226 -0.523 22.090 1.00 96.12 91 ASP A C 1
ATOM 731 O O . ASP A 1 91 ? -13.931 -0.395 23.100 1.00 96.12 91 ASP A O 1
ATOM 735 N N . ASP A 1 92 ? -12.957 -1.718 21.559 1.00 96.69 92 ASP A N 1
ATOM 736 C CA . ASP A 1 92 ? -13.477 -2.982 22.088 1.00 96.69 92 ASP A CA 1
ATOM 73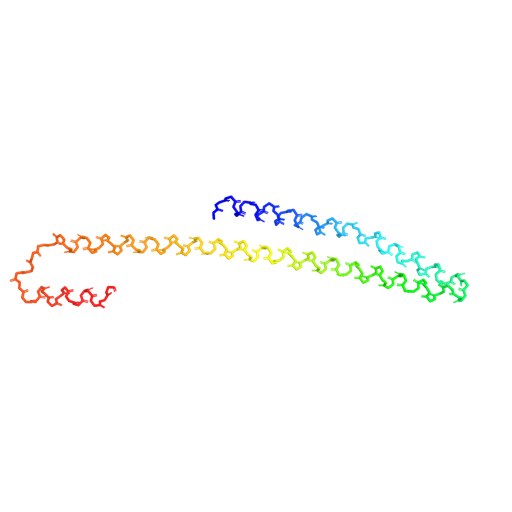7 C C . ASP A 1 92 ? -13.024 -3.221 23.536 1.00 96.69 92 ASP A C 1
ATOM 739 O O . ASP A 1 92 ? -13.826 -3.593 24.401 1.00 96.69 92 ASP A O 1
ATOM 743 N N . LEU A 1 93 ? -11.747 -2.963 23.838 1.00 96.94 93 LEU A N 1
ATOM 744 C CA . LEU A 1 93 ? -11.209 -3.096 25.191 1.00 96.94 93 LEU A CA 1
ATOM 745 C C . LEU A 1 93 ? -11.853 -2.092 26.155 1.00 96.94 93 LEU A C 1
ATOM 747 O O . LEU A 1 93 ? -12.183 -2.444 27.290 1.00 96.94 93 LEU A O 1
ATOM 751 N N . ILE A 1 94 ? -12.053 -0.847 25.719 1.00 96.81 94 ILE A N 1
ATOM 752 C CA . ILE A 1 94 ? -12.713 0.193 26.511 1.00 96.81 94 ILE A CA 1
ATOM 753 C C . ILE A 1 94 ? -14.159 -0.202 26.815 1.00 96.81 94 ILE A C 1
ATOM 755 O O . ILE A 1 94 ? -14.601 -0.057 27.959 1.00 96.81 94 ILE A O 1
ATOM 759 N N . GLU A 1 95 ? -14.903 -0.708 25.834 1.00 97.12 95 GLU A N 1
ATOM 760 C CA . GLU A 1 95 ? -16.288 -1.128 26.051 1.00 97.12 95 GLU A CA 1
ATOM 761 C C . GLU A 1 95 ? -16.378 -2.368 26.946 1.00 97.12 95 GLU A C 1
ATOM 763 O O . GLU A 1 95 ? -17.224 -2.430 27.849 1.00 97.12 95 GLU A O 1
ATOM 768 N N . TRP A 1 96 ? -15.458 -3.320 26.778 1.00 96.69 96 TRP A N 1
ATOM 769 C CA . TRP A 1 96 ? -15.331 -4.464 27.675 1.00 96.69 96 TRP A CA 1
ATOM 770 C C . TRP A 1 96 ? -15.072 -4.013 29.118 1.00 96.69 96 TRP A C 1
ATOM 772 O O . TRP A 1 96 ? -15.799 -4.423 30.029 1.00 96.69 96 TRP A O 1
ATOM 782 N N . MET A 1 97 ? -14.114 -3.105 29.338 1.00 96.38 97 MET A N 1
ATOM 783 C CA . MET A 1 97 ? -13.812 -2.558 30.666 1.00 96.38 97 MET A CA 1
ATOM 784 C C . MET A 1 97 ? -15.018 -1.841 31.273 1.00 96.38 97 MET A C 1
ATOM 786 O O . MET A 1 97 ? -15.383 -2.123 32.414 1.00 96.38 97 MET A O 1
ATOM 790 N N . LYS A 1 98 ? -15.692 -0.970 30.511 1.00 96.06 98 LYS A N 1
ATOM 791 C CA . LYS A 1 98 ? -16.907 -0.269 30.964 1.00 96.06 98 LYS A CA 1
ATOM 792 C C . LYS A 1 98 ? -18.014 -1.246 31.346 1.00 96.06 98 LYS A C 1
ATOM 794 O O . LYS A 1 98 ? -18.715 -1.036 32.336 1.00 96.06 98 LYS A O 1
ATOM 799 N N . THR A 1 99 ? -18.191 -2.317 30.576 1.00 95.88 99 THR A N 1
ATOM 800 C CA . THR A 1 99 ? -19.191 -3.356 30.853 1.00 95.88 99 THR A CA 1
ATOM 801 C C . THR A 1 99 ? -18.872 -4.096 32.150 1.00 95.88 99 THR A C 1
ATOM 803 O O . THR A 1 99 ? -19.754 -4.273 32.996 1.00 95.88 99 THR A O 1
ATOM 806 N N . LYS A 1 100 ? -17.607 -4.479 32.348 1.00 94.38 100 LYS A N 1
ATOM 807 C CA . LYS A 1 100 ? -17.137 -5.137 33.574 1.00 94.38 100 LYS A CA 1
ATOM 808 C C . LYS A 1 100 ? -17.263 -4.215 34.785 1.00 94.38 100 LYS A C 1
ATOM 810 O O . LYS A 1 100 ? -17.795 -4.634 35.810 1.00 94.38 100 LYS A O 1
ATOM 815 N N . GLU A 1 101 ? -16.890 -2.946 34.649 1.00 94.81 101 GLU A N 1
ATOM 816 C CA . GLU A 1 101 ? -17.036 -1.936 35.697 1.00 94.81 101 GLU A CA 1
ATOM 817 C C . GLU A 1 101 ? -18.507 -1.722 36.084 1.00 94.81 101 GLU A C 1
ATOM 819 O O . GLU A 1 101 ? -18.842 -1.694 37.270 1.00 94.81 101 GLU A O 1
ATOM 824 N N . LYS A 1 102 ? -19.416 -1.618 35.105 1.00 93.44 102 LYS A N 1
ATOM 825 C CA . LYS A 1 102 ? -20.864 -1.525 35.357 1.00 93.44 102 LYS A CA 1
ATOM 826 C C . LYS A 1 102 ? -21.385 -2.751 36.108 1.00 93.44 102 LYS A C 1
ATOM 828 O O . LYS A 1 102 ? -22.154 -2.577 37.054 1.00 93.44 102 LYS A O 1
ATOM 833 N N . LYS A 1 103 ? -20.968 -3.963 35.714 1.00 90.62 103 LYS A N 1
ATOM 834 C CA . LYS A 1 103 ? -21.362 -5.209 36.390 1.00 90.62 103 LYS A CA 1
ATOM 835 C C . LYS A 1 103 ? -20.864 -5.223 37.841 1.00 90.62 103 LYS A C 1
ATOM 837 O O . LYS A 1 103 ? -21.685 -5.314 38.744 1.00 90.62 103 LYS A O 1
ATOM 842 N N . LEU A 1 104 ? -19.576 -4.964 38.078 1.00 89.19 104 LEU A N 1
ATOM 843 C CA . LEU A 1 104 ? -19.006 -4.890 39.431 1.00 89.19 104 LEU A CA 1
ATOM 844 C C . LEU A 1 104 ? -19.673 -3.816 40.303 1.00 89.19 104 LEU A C 1
ATOM 846 O O . LEU A 1 104 ? -19.949 -4.046 41.478 1.00 89.19 104 LEU A O 1
ATOM 850 N N . ASN A 1 105 ? -19.964 -2.638 39.745 1.00 89.38 105 ASN A N 1
ATOM 851 C CA . ASN A 1 105 ? -20.653 -1.573 40.476 1.00 89.38 105 ASN A CA 1
ATOM 852 C C . ASN A 1 105 ? -22.097 -1.947 40.840 1.00 89.38 105 ASN A C 1
ATOM 854 O O . ASN A 1 105 ? -22.581 -1.510 41.887 1.00 89.38 105 ASN A O 1
ATOM 858 N N . LYS A 1 106 ? -22.786 -2.717 39.988 1.00 88.00 106 LYS A N 1
ATOM 859 C CA . LYS A 1 106 ? -24.119 -3.255 40.274 1.00 88.00 106 LYS A CA 1
ATOM 860 C C . LYS A 1 106 ? -24.045 -4.295 41.389 1.00 88.00 106 LYS A C 1
ATOM 862 O O . LYS A 1 106 ? -24.784 -4.166 42.359 1.0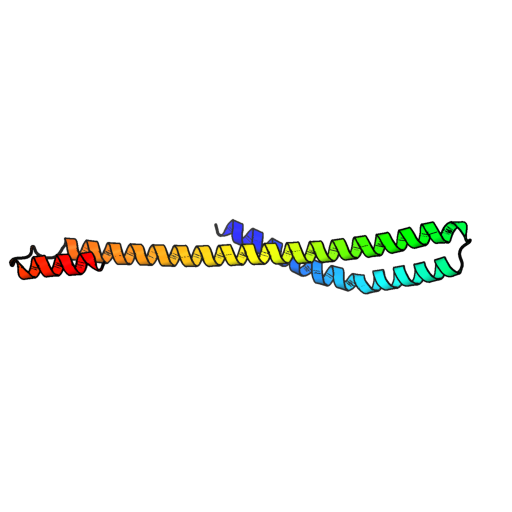0 88.00 106 LYS A O 1
ATOM 867 N N . ASP A 1 107 ? -23.116 -5.240 41.284 1.00 84.38 107 ASP A N 1
ATOM 868 C CA . ASP A 1 107 ? -22.932 -6.317 42.259 1.00 84.38 107 ASP A CA 1
ATOM 869 C C . ASP A 1 107 ? -22.542 -5.750 43.635 1.00 84.38 107 ASP A C 1
ATOM 871 O O . ASP A 1 107 ? -23.104 -6.142 44.652 1.00 84.38 107 ASP A O 1
ATOM 875 N N . ARG A 1 108 ? -21.686 -4.718 43.684 1.00 80.69 108 ARG A N 1
ATOM 876 C CA . ARG A 1 108 ? -21.334 -4.009 44.932 1.00 80.69 108 ARG A CA 1
ATOM 877 C C . ARG A 1 108 ? -22.535 -3.349 45.620 1.00 80.69 108 ARG A C 1
ATOM 879 O O . ARG A 1 108 ? -22.509 -3.147 46.829 1.00 80.69 108 ARG A O 1
ATOM 886 N N . ARG A 1 109 ? -23.544 -2.924 44.855 1.00 81.69 109 ARG A N 1
ATOM 887 C CA . ARG A 1 109 ? -24.762 -2.286 45.383 1.00 81.69 109 ARG A CA 1
ATOM 888 C C . ARG A 1 109 ? -25.851 -3.302 45.738 1.00 81.69 109 ARG A C 1
ATOM 890 O O . ARG A 1 109 ? -26.900 -2.877 46.216 1.00 81.69 109 ARG A O 1
ATOM 897 N N . ALA A 1 110 ? -25.638 -4.591 45.470 1.00 80.94 110 ALA A N 1
ATOM 898 C CA . ALA A 1 110 ? -26.582 -5.633 45.834 1.00 80.94 110 ALA A CA 1
ATOM 899 C C . ALA A 1 110 ? -26.704 -5.748 47.360 1.00 80.94 110 ALA A C 1
ATOM 901 O O . ALA A 1 110 ? -25.782 -5.408 48.105 1.00 80.94 110 ALA A O 1
ATOM 902 N N . GLU A 1 111 ? -27.869 -6.200 47.819 1.00 79.06 111 GLU A N 1
ATOM 903 C CA . GLU A 1 111 ? -28.110 -6.438 49.239 1.00 79.06 111 GLU A CA 1
ATOM 904 C C . GLU A 1 111 ? -27.124 -7.471 49.791 1.00 79.06 111 GLU A C 1
ATOM 906 O O . GLU A 1 111 ? -26.699 -8.392 49.090 1.00 79.06 111 GLU A O 1
ATOM 911 N N . VAL A 1 112 ? -26.758 -7.305 51.064 1.00 80.88 112 VAL A N 1
ATOM 912 C CA . VAL A 1 112 ? -25.857 -8.240 51.739 1.00 80.88 112 VAL A CA 1
ATOM 913 C C . VAL A 1 112 ? -26.510 -9.628 51.739 1.00 80.88 112 VAL A C 1
ATOM 915 O O . VAL A 1 112 ? -27.653 -9.746 52.188 1.00 80.88 112 VAL A O 1
ATOM 918 N N . PRO A 1 113 ? -25.807 -10.673 51.267 1.00 83.69 113 PRO A N 1
ATOM 919 C CA . PRO A 1 113 ? -26.323 -12.035 51.277 1.00 83.69 113 PRO A CA 1
ATOM 920 C C . PRO A 1 113 ? -26.785 -12.444 52.675 1.00 83.69 113 PRO A C 1
ATOM 922 O O . PRO A 1 113 ? -26.063 -12.258 53.656 1.00 83.69 113 PRO A O 1
ATOM 925 N N . SER A 1 114 ? -27.981 -13.020 52.765 1.00 85.44 114 SER A N 1
ATOM 926 C CA . SER A 1 114 ? -28.584 -13.459 54.034 1.00 85.44 114 SER A CA 1
ATOM 927 C C . SER A 1 114 ? -28.466 -14.968 54.268 1.00 85.44 114 SER A C 1
ATOM 929 O O . SER A 1 114 ? -28.813 -15.443 55.349 1.00 85.44 114 SER A O 1
ATOM 931 N N . SER A 1 115 ? -27.947 -15.724 53.290 1.00 89.75 115 SER A N 1
ATOM 932 C CA . SER A 1 115 ? -27.730 -17.172 53.390 1.00 89.75 115 SER A CA 1
ATOM 933 C C . SER A 1 115 ? -26.368 -17.607 52.836 1.00 89.75 115 SER A C 1
ATOM 935 O O . SER A 1 115 ? -25.752 -16.915 52.022 1.00 89.75 115 SER A O 1
ATOM 937 N N . VAL A 1 116 ? -25.901 -18.779 53.278 1.00 87.50 116 VAL A N 1
ATOM 938 C CA . VAL A 1 116 ? -24.635 -19.382 52.825 1.00 87.50 116 VAL A CA 1
ATOM 939 C C . VAL A 1 116 ? -24.705 -19.741 51.338 1.00 87.50 116 VAL A C 1
ATOM 941 O O . VAL A 1 116 ? -23.751 -19.500 50.605 1.00 87.50 116 VAL A O 1
ATOM 944 N N . GLU A 1 117 ? -25.857 -20.210 50.857 1.00 90.38 117 GLU A N 1
ATOM 945 C CA . GLU A 1 117 ? -26.079 -20.553 49.447 1.00 90.38 117 GLU A CA 1
ATOM 946 C C . GLU A 1 117 ? -25.930 -19.333 48.523 1.00 90.38 117 GLU A C 1
ATOM 948 O O . GLU A 1 117 ? -25.369 -19.450 47.433 1.00 90.38 117 GLU A O 1
ATOM 953 N N . GLN A 1 118 ? -26.388 -18.153 48.964 1.00 85.38 118 GLN A N 1
ATOM 954 C CA . GLN A 1 118 ? -26.220 -16.893 48.227 1.00 85.38 118 GLN A CA 1
ATOM 955 C C . GLN A 1 118 ? -24.744 -16.473 48.150 1.00 85.38 118 GLN A C 1
ATOM 957 O O . GLN A 1 118 ? -24.294 -15.996 47.109 1.00 85.38 118 GLN A O 1
ATOM 962 N N . ILE A 1 119 ? -23.972 -16.685 49.222 1.00 84.19 119 ILE A N 1
ATOM 963 C CA . ILE A 1 119 ? -22.526 -16.410 49.241 1.00 84.19 119 ILE A CA 1
ATOM 964 C C . ILE A 1 119 ? -21.790 -17.347 48.277 1.00 84.19 119 ILE A C 1
ATOM 966 O 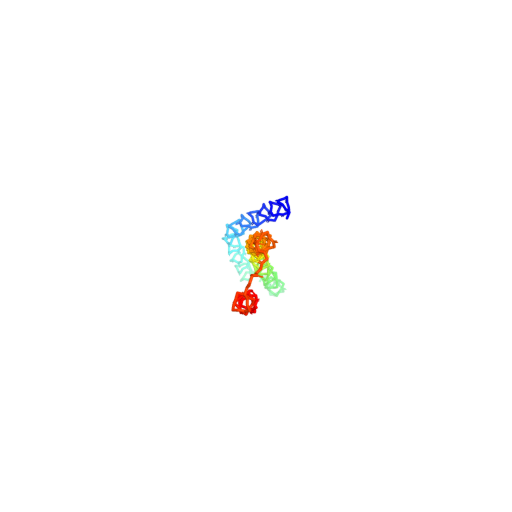O . ILE A 1 119 ? -20.989 -16.887 47.467 1.00 84.19 119 ILE A O 1
ATOM 970 N N . GLU A 1 120 ? -22.081 -18.649 48.312 1.00 88.56 120 GLU A N 1
ATOM 971 C CA . GLU A 1 120 ? -21.464 -19.616 47.397 1.00 88.56 120 GLU A CA 1
ATOM 972 C C . GLU A 1 120 ? -21.812 -19.344 45.929 1.00 88.56 120 GLU A C 1
ATOM 974 O O . GLU A 1 120 ? -20.983 -19.551 45.042 1.00 88.56 120 GLU A O 1
ATOM 979 N N . GLN A 1 121 ? -23.031 -18.872 45.653 1.00 85.69 121 GLN A N 1
ATOM 980 C CA . GLN A 1 121 ? -23.422 -18.459 44.309 1.00 85.69 121 GLN A CA 1
ATOM 981 C C . GLN A 1 121 ? -22.604 -17.256 43.827 1.00 85.69 121 GLN A C 1
ATOM 983 O O . GLN A 1 121 ? -22.081 -17.300 42.715 1.00 85.69 121 GLN A O 1
ATOM 988 N N . LEU A 1 122 ? -22.430 -16.230 44.664 1.00 84.06 122 LEU A N 1
ATOM 989 C CA . LEU A 1 122 ? -21.609 -15.063 44.327 1.00 84.06 122 LEU A CA 1
ATOM 990 C C . LEU A 1 122 ? -20.139 -15.430 44.088 1.00 84.06 122 LEU A C 1
ATOM 992 O O . LEU A 1 122 ? -19.525 -14.884 43.176 1.00 84.06 122 LEU A O 1
ATOM 996 N N . ILE A 1 123 ? -19.584 -16.377 44.855 1.00 84.88 123 ILE A N 1
ATOM 997 C CA . ILE A 1 123 ? -18.221 -16.888 44.631 1.00 84.88 123 ILE A CA 1
ATOM 998 C C . ILE A 1 123 ? -18.114 -17.517 43.238 1.00 84.88 123 ILE A C 1
ATOM 1000 O O . ILE A 1 123 ? -17.250 -17.116 42.461 1.00 84.88 123 ILE A O 1
ATOM 1004 N N . ARG A 1 124 ? -19.034 -18.424 42.878 1.00 87.12 124 ARG A N 1
ATOM 1005 C CA . ARG A 1 124 ? -19.049 -19.062 41.547 1.00 87.12 124 ARG A CA 1
ATOM 1006 C C . ARG A 1 124 ? -19.198 -18.047 40.413 1.00 87.12 124 ARG A C 1
ATOM 1008 O O . ARG A 1 124 ? -18.551 -18.170 39.378 1.00 87.12 124 ARG A O 1
ATOM 1015 N N . GLU A 1 125 ? -20.053 -17.043 40.590 1.00 83.62 125 GLU A N 1
ATOM 1016 C CA . GLU A 1 125 ? -20.256 -15.984 39.596 1.00 83.62 125 GLU A CA 1
ATOM 1017 C C . GLU A 1 125 ? -19.019 -15.088 39.425 1.00 83.62 125 GLU A C 1
ATOM 1019 O O . GLU A 1 125 ? -18.777 -14.597 38.319 1.00 83.62 125 GLU A O 1
ATOM 1024 N N . HIS A 1 126 ? -18.235 -14.889 40.491 1.00 83.75 126 HIS A N 1
ATOM 1025 C CA . HIS A 1 126 ? -16.990 -14.122 40.457 1.00 83.75 126 HIS A CA 1
ATOM 1026 C C . HIS A 1 126 ? -15.816 -14.923 39.877 1.00 83.75 126 HIS A C 1
ATOM 1028 O O . HIS A 1 126 ? -14.983 -14.361 39.176 1.00 83.75 126 HIS A O 1
ATOM 1034 N N . GLU A 1 127 ? -15.760 -16.236 40.112 1.00 84.31 127 GLU A N 1
ATOM 1035 C CA . GLU A 1 127 ? -14.751 -17.128 39.516 1.00 84.31 127 GLU A CA 1
ATOM 1036 C C . GLU A 1 127 ? -14.879 -17.241 37.987 1.00 84.31 127 GLU A C 1
ATOM 1038 O O . GLU A 1 127 ? -13.893 -17.490 37.298 1.00 84.31 127 GLU A O 1
ATOM 1043 N N . LEU A 1 128 ? -16.086 -17.041 37.449 1.00 82.19 128 LEU A N 1
ATOM 1044 C CA . LEU A 1 128 ? -16.386 -17.061 36.011 1.00 82.19 128 LEU A CA 1
ATOM 1045 C C . LEU A 1 128 ? -16.308 -15.671 35.347 1.00 82.19 128 LEU A C 1
ATOM 1047 O O . LEU A 1 128 ? -16.697 -15.524 34.184 1.00 82.19 128 LEU A O 1
ATOM 1051 N N . PHE A 1 129 ? -15.897 -14.644 36.095 1.00 73.62 129 PHE A N 1
ATOM 1052 C CA . PHE A 1 129 ? -15.950 -13.243 35.683 1.00 73.62 129 PHE A CA 1
ATOM 1053 C C . PHE A 1 129 ? -14.821 -12.836 34.734 1.00 73.62 129 PHE A C 1
ATOM 1055 O O . PHE A 1 129 ? -13.656 -13.219 34.943 1.00 73.62 129 PHE A O 1
#

Radius of gyration: 32.53 Å; chains: 1; bounding box: 64×35×90 Å

pLDDT: mean 90.96, std 6.59, range [58.38, 97.94]